Protein AF-A0A7R9ITG1-F1 (afdb_monomer_lite)

Sequence (99 aa):
NIPGNDVGKGEVICDYLQPFPPKGTGFHRLVFVLYKQEKHMDYGSFKRQQPCLCLEERTFRTQDFYRERQDDLTPAGLAFFQSDWDPSLTDFFHNTLGQ

Organism: NCBI:txid61484

Radius of gyration: 15.58 Å; chains: 1; bounding box: 34×26×41 Å

Foldseek 3Di:
DADDPRPVPDDPQADDDDDQADAPPPKDKDKDWDKDFQDDDDPPVLRDDPPDLDVVSVDDDPVVVCVVCVVGIDTDDMDMDIDHDDPVSVCCCCPPNVD

pLDDT: mean 95.08, std 3.69, range [66.31, 98.25]

Secondary structure (DSSP, 8-state):
---TT-GGGS--SS------PPTTS-PEEEEEEEEEESS----GGG---SS---HHHH---HHHHHHTTTTTEEEEEEEEEEE---THHHHHIIIII--

InterPro domains:
  IPR035810 Phosphatidylethanolamine-binding protein, eukaryotic [PTHR11362] (1-84)
  IPR035810 Phosphatidylethanolamine-binding protein, eukaryotic [cd00866] (1-83)
  IPR036610 PEBP-like superfamily [G3DSA:3.90.280.10] (1-99)
  IPR036610 PEBP-like superfamily [SSF49777] (1-93)

Structure (mmCIF, N/CA/C/O backbone):
data_AF-A0A7R9ITG1-F1
#
_entry.id   AF-A0A7R9ITG1-F1
#
loop_
_atom_site.group_PDB
_atom_site.id
_atom_site.type_symbol
_atom_site.label_atom_id
_atom_site.label_alt_id
_atom_site.label_comp_id
_atom_site.label_asym_id
_atom_site.label_entity_id
_atom_site.label_seq_id
_atom_site.pdbx_PDB_ins_code
_atom_site.Cartn_x
_atom_site.Cartn_y
_atom_site.Cartn_z
_atom_site.occupancy
_atom_site.B_iso_or_equiv
_atom_site.auth_seq_id
_atom_site.auth_comp_id
_atom_site.auth_asym_id
_atom_site.auth_atom_id
_atom_site.pdbx_PDB_model_num
ATOM 1 N N . ASN A 1 1 ? -8.791 5.078 8.944 1.00 95.75 1 ASN A N 1
ATOM 2 C CA . ASN A 1 1 ? -9.964 5.830 9.449 1.00 95.75 1 ASN A CA 1
ATOM 3 C C . ASN A 1 1 ? -10.951 6.144 8.323 1.00 95.75 1 ASN A C 1
ATOM 5 O O . ASN A 1 1 ? -11.234 7.308 8.079 1.00 95.75 1 ASN A O 1
ATOM 9 N N . ILE A 1 2 ? -11.454 5.129 7.610 1.00 97.62 2 ILE A N 1
ATOM 10 C CA . ILE A 1 2 ? -12.419 5.317 6.509 1.00 97.62 2 ILE A CA 1
ATOM 11 C C . ILE A 1 2 ? -13.841 5.232 7.089 1.00 97.62 2 ILE A C 1
ATOM 13 O O . ILE A 1 2 ? -14.165 4.209 7.697 1.00 97.62 2 ILE A O 1
ATOM 17 N N . PRO A 1 3 ? -14.693 6.264 6.951 1.00 96.62 3 PRO A N 1
ATOM 18 C CA . PRO A 1 3 ? -16.063 6.207 7.447 1.00 96.62 3 PRO A CA 1
ATOM 19 C C . PRO A 1 3 ? -16.952 5.394 6.494 1.00 96.62 3 PRO A C 1
ATOM 21 O O . PRO A 1 3 ? -17.288 5.836 5.395 1.00 96.62 3 PRO A O 1
ATOM 24 N N . GLY A 1 4 ? -17.354 4.196 6.923 1.00 94.44 4 GLY A N 1
ATOM 25 C CA . GLY A 1 4 ? -18.196 3.307 6.122 1.00 94.44 4 GLY A CA 1
ATOM 26 C C . GLY A 1 4 ? -17.484 2.858 4.844 1.00 94.44 4 GLY A C 1
ATOM 27 O O . GLY A 1 4 ? -16.472 2.167 4.909 1.00 94.44 4 GLY A O 1
ATOM 28 N N . ASN A 1 5 ? -18.018 3.248 3.688 1.00 94.19 5 ASN A N 1
ATOM 29 C CA . ASN A 1 5 ? -17.474 2.934 2.362 1.00 94.19 5 ASN A CA 1
ATOM 30 C C . ASN A 1 5 ? -16.866 4.153 1.642 1.00 94.19 5 ASN A C 1
ATOM 32 O O . ASN A 1 5 ? -16.459 4.039 0.487 1.00 94.19 5 ASN A O 1
ATOM 36 N N . ASP A 1 6 ? -16.807 5.315 2.297 1.00 96.81 6 ASP A N 1
ATOM 37 C CA . ASP A 1 6 ? -16.347 6.560 1.684 1.00 96.81 6 ASP A CA 1
ATOM 38 C C . ASP A 1 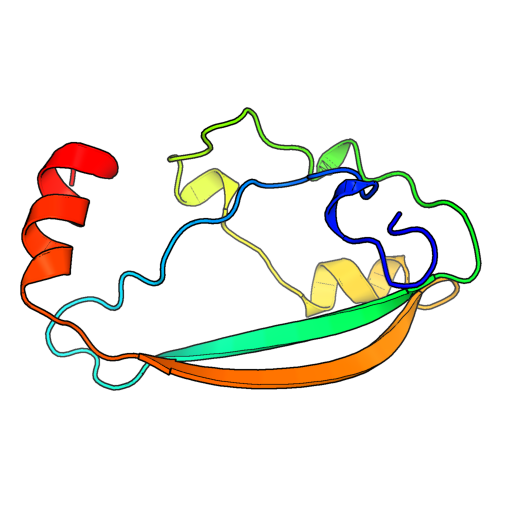6 ? -14.827 6.713 1.827 1.00 96.81 6 ASP A C 1
ATOM 40 O O . ASP A 1 6 ? -14.317 7.370 2.738 1.00 96.81 6 ASP A O 1
ATOM 44 N N . VAL A 1 7 ? -14.094 6.074 0.912 1.00 96.31 7 VAL A N 1
ATOM 45 C CA . VAL A 1 7 ? -12.621 6.092 0.871 1.00 96.31 7 VAL A CA 1
ATOM 46 C C . VAL A 1 7 ? -12.071 7.522 0.789 1.00 96.31 7 VAL A C 1
ATOM 48 O O . VAL A 1 7 ? -11.034 7.803 1.384 1.00 96.31 7 VAL A O 1
ATOM 51 N N . GLY A 1 8 ? -12.781 8.439 0.120 1.00 96.56 8 GLY A N 1
ATOM 52 C CA . GLY A 1 8 ? -12.352 9.829 -0.058 1.00 96.56 8 GLY A CA 1
ATOM 53 C C . GLY A 1 8 ? -12.348 10.650 1.233 1.00 96.56 8 GLY A C 1
ATOM 54 O O . GLY A 1 8 ? -11.617 11.631 1.331 1.00 96.56 8 GLY A O 1
ATOM 55 N N . LYS A 1 9 ? -13.123 10.237 2.243 1.00 97.06 9 LYS A N 1
ATOM 56 C CA . LYS A 1 9 ? -13.107 10.838 3.588 1.00 97.06 9 LYS A CA 1
ATOM 57 C C . LYS A 1 9 ? -12.102 10.188 4.538 1.00 97.06 9 LYS A C 1
ATOM 59 O O . LYS A 1 9 ? -11.983 10.618 5.684 1.00 97.06 9 LYS A O 1
ATOM 64 N N . GLY A 1 10 ? -11.415 9.136 4.098 1.00 96.44 10 GLY A N 1
ATOM 65 C CA . GLY A 1 10 ? -10.353 8.512 4.871 1.00 96.44 10 GLY A CA 1
ATOM 66 C C . GLY A 1 10 ? -9.109 9.393 4.958 1.00 96.44 10 GLY A C 1
ATOM 67 O O . GLY A 1 10 ? -8.817 10.188 4.068 1.00 96.44 10 GLY A O 1
ATOM 68 N N . GLU A 1 11 ? -8.331 9.221 6.024 1.00 95.88 11 GLU A N 1
ATOM 69 C CA . GLU A 1 11 ? -6.989 9.798 6.090 1.00 95.88 11 GLU A CA 1
ATOM 70 C C . GLU A 1 11 ? -6.024 9.010 5.190 1.00 95.88 11 GLU A C 1
ATOM 72 O O . GLU A 1 11 ? -5.855 7.798 5.358 1.00 95.88 11 GLU A O 1
ATOM 77 N N . VAL A 1 12 ? -5.360 9.704 4.263 1.00 96.69 12 VAL A N 1
ATOM 78 C CA . VAL A 1 12 ? -4.306 9.128 3.419 1.00 96.69 12 VAL A CA 1
ATOM 79 C C . VAL A 1 12 ? -2.978 9.159 4.176 1.00 96.69 12 VAL A C 1
ATOM 81 O O . VAL A 1 12 ? -2.390 10.219 4.384 1.00 96.69 12 VAL A O 1
ATOM 84 N N . ILE A 1 13 ? -2.506 7.981 4.584 1.00 96.75 13 ILE A N 1
ATOM 85 C CA . ILE A 1 13 ? -1.241 7.807 5.317 1.00 96.75 13 ILE A CA 1
ATOM 86 C C . ILE A 1 13 ? -0.044 7.759 4.364 1.00 96.75 13 ILE A C 1
ATOM 88 O O . ILE A 1 13 ? 0.994 8.354 4.635 1.00 96.75 13 ILE A O 1
ATOM 92 N N . CYS A 1 14 ? -0.209 7.091 3.227 1.00 97.12 14 CYS A N 1
ATOM 93 C CA . CYS A 1 14 ? 0.751 7.034 2.134 1.00 97.12 14 CYS A CA 1
ATOM 94 C C . CYS A 1 14 ? -0.048 7.114 0.831 1.00 97.12 14 CYS A C 1
ATOM 96 O O . CYS A 1 14 ? -1.064 6.428 0.693 1.00 97.12 14 CYS A O 1
ATOM 98 N N . ASP A 1 15 ? 0.357 7.995 -0.079 1.00 96.50 15 ASP A N 1
ATOM 99 C CA . ASP A 1 15 ? -0.315 8.186 -1.358 1.00 96.50 15 ASP A CA 1
ATOM 100 C C . ASP A 1 15 ? -0.147 6.957 -2.256 1.00 96.50 15 ASP A C 1
ATOM 102 O O . ASP A 1 15 ? 0.849 6.225 -2.185 1.00 96.50 15 ASP A O 1
ATOM 106 N N . TYR A 1 16 ? -1.154 6.718 -3.095 1.00 96.31 16 TYR A N 1
ATOM 107 C CA . TYR A 1 16 ? -1.126 5.622 -4.052 1.00 96.31 16 TYR A CA 1
ATOM 108 C C . TYR A 1 16 ? 0.054 5.785 -5.014 1.00 96.31 16 TYR A C 1
ATOM 110 O O . TYR A 1 16 ? 0.239 6.844 -5.607 1.00 96.31 16 TYR A O 1
ATOM 118 N N . LEU A 1 17 ? 0.804 4.702 -5.201 1.00 95.12 17 LEU A N 1
ATOM 119 C CA . LEU A 1 17 ? 1.834 4.584 -6.222 1.00 95.12 17 LEU A CA 1
ATOM 120 C C . LEU A 1 17 ? 1.515 3.358 -7.066 1.00 95.12 17 LEU A C 1
ATOM 122 O O . LEU A 1 17 ? 1.210 2.293 -6.522 1.00 95.12 17 LEU A O 1
ATOM 126 N N . GLN A 1 18 ? 1.561 3.517 -8.387 1.00 93.88 18 GLN A N 1
ATOM 127 C CA . GLN A 1 18 ? 1.298 2.412 -9.302 1.00 93.88 18 GLN A CA 1
ATOM 128 C C . GLN A 1 18 ? 2.298 1.262 -9.090 1.00 93.88 18 GLN A C 1
ATOM 130 O O . GLN A 1 18 ? 3.416 1.509 -8.644 1.00 93.88 18 GLN A O 1
ATOM 135 N N . PRO A 1 19 ? 1.941 0.011 -9.421 1.00 95.38 19 PRO A N 1
ATOM 136 C CA . PRO A 1 19 ? 2.905 -1.083 -9.475 1.00 95.38 19 PRO A CA 1
ATOM 137 C C . PRO A 1 19 ? 4.029 -0.774 -10.471 1.00 95.38 19 PRO A C 1
ATOM 139 O O . PRO A 1 19 ? 3.759 -0.292 -11.568 1.00 95.38 19 PRO A O 1
ATOM 142 N N . PHE A 1 20 ? 5.268 -1.112 -10.121 1.00 96.06 20 PHE A N 1
ATOM 143 C CA . PHE A 1 20 ? 6.434 -1.000 -11.008 1.00 96.06 20 PHE A CA 1
ATOM 144 C C . PHE A 1 20 ? 7.281 -2.288 -10.983 1.00 96.06 20 PHE A C 1
ATOM 146 O O . PHE A 1 20 ? 8.444 -2.261 -10.584 1.00 96.06 20 PHE A O 1
ATOM 153 N N . PRO A 1 21 ? 6.715 -3.455 -11.357 1.00 96.00 21 PRO A N 1
ATOM 154 C CA . PRO A 1 21 ? 7.477 -4.701 -11.429 1.00 96.00 21 PRO A CA 1
ATOM 155 C C . PRO A 1 21 ? 8.693 -4.551 -12.368 1.00 96.00 21 PRO A C 1
ATOM 157 O O . PRO A 1 21 ? 8.532 -4.158 -13.528 1.00 96.00 21 PRO A O 1
ATOM 160 N N . PRO A 1 22 ? 9.920 -4.862 -11.907 1.00 93.50 22 PRO A N 1
ATOM 161 C CA . PRO A 1 22 ? 11.101 -4.794 -12.758 1.00 93.50 22 PRO A CA 1
ATOM 162 C C . PRO A 1 22 ? 11.046 -5.814 -13.899 1.00 93.50 22 PRO A C 1
ATOM 164 O O . PRO A 1 22 ? 10.600 -6.954 -13.725 1.00 93.50 22 PRO A O 1
ATOM 167 N N . LYS A 1 23 ? 11.564 -5.425 -15.066 1.00 94.50 23 LYS A N 1
ATOM 168 C CA . LYS A 1 23 ? 11.583 -6.276 -16.259 1.00 94.50 23 LYS A CA 1
ATOM 169 C C . LYS A 1 23 ? 12.287 -7.608 -15.990 1.00 94.50 23 LYS A C 1
ATOM 171 O O . LYS A 1 23 ? 13.401 -7.636 -15.475 1.00 94.50 23 LYS A O 1
ATOM 176 N N . GLY A 1 24 ? 11.650 -8.711 -16.383 1.00 94.75 24 GLY A N 1
ATOM 177 C CA . GLY A 1 24 ? 12.216 -10.061 -16.265 1.00 94.75 24 GLY A CA 1
ATOM 178 C C . GLY A 1 24 ? 12.030 -10.727 -14.898 1.00 94.75 24 GLY A C 1
ATOM 179 O O . GLY A 1 24 ? 12.501 -11.845 -14.713 1.00 94.75 24 GLY A O 1
ATOM 180 N N . THR A 1 25 ? 11.328 -10.088 -13.956 1.00 96.00 25 THR A N 1
ATOM 181 C CA . THR A 1 25 ? 10.989 -10.694 -12.653 1.00 96.00 25 THR A CA 1
ATOM 182 C C . THR A 1 25 ? 9.669 -11.480 -12.670 1.00 96.00 25 THR A C 1
ATOM 184 O O . THR A 1 25 ? 9.378 -12.207 -11.719 1.00 96.00 25 THR A O 1
ATOM 187 N N . GLY A 1 26 ? 8.908 -11.391 -13.768 1.00 95.06 26 GLY A N 1
ATOM 188 C CA . GLY A 1 26 ? 7.627 -12.067 -13.961 1.00 95.06 26 GLY A CA 1
ATOM 189 C C . GLY A 1 26 ? 6.484 -11.392 -13.202 1.00 95.06 26 GLY A C 1
ATOM 190 O O . GLY A 1 26 ? 6.558 -10.226 -12.829 1.00 95.06 26 GLY A O 1
ATOM 191 N N . PHE A 1 27 ? 5.407 -12.136 -12.948 1.00 96.88 27 PHE A N 1
ATOM 192 C CA . PHE A 1 27 ? 4.213 -11.592 -12.303 1.00 96.88 27 PHE A CA 1
ATOM 193 C C . PHE A 1 27 ? 4.399 -11.341 -10.802 1.00 96.88 27 PHE A C 1
ATOM 195 O O . PHE A 1 27 ? 4.505 -12.275 -10.001 1.00 96.88 27 PHE A O 1
ATOM 202 N N . HIS A 1 28 ? 4.310 -10.075 -10.399 1.00 97.50 28 HIS A N 1
ATOM 203 C CA . HIS A 1 28 ? 4.221 -9.659 -9.000 1.00 97.50 28 HIS A CA 1
ATOM 204 C C . HIS A 1 28 ? 2.768 -9.687 -8.541 1.00 97.50 28 HIS A C 1
ATOM 206 O O . HIS A 1 28 ? 1.872 -9.261 -9.265 1.00 97.50 28 HIS A O 1
ATOM 212 N N . ARG A 1 29 ? 2.522 -10.173 -7.321 1.00 97.62 29 ARG A N 1
ATOM 213 C CA . ARG A 1 29 ? 1.193 -10.145 -6.694 1.00 97.62 29 ARG A CA 1
ATOM 214 C C . ARG A 1 29 ? 1.048 -8.878 -5.866 1.00 97.62 29 ARG A C 1
ATOM 216 O O . ARG A 1 29 ? 1.818 -8.677 -4.931 1.00 97.62 29 ARG A O 1
ATOM 223 N N . LEU A 1 30 ? 0.027 -8.087 -6.162 1.00 97.69 30 LEU A N 1
ATOM 224 C CA . LEU A 1 30 ? -0.349 -6.921 -5.375 1.00 97.69 30 LEU A CA 1
ATOM 225 C C . LEU A 1 30 ? -1.644 -7.204 -4.637 1.00 97.69 30 LEU A C 1
ATOM 227 O O . LEU A 1 30 ? -2.635 -7.613 -5.239 1.00 97.69 30 LEU A O 1
ATOM 231 N N . VAL A 1 31 ? -1.609 -7.012 -3.324 1.00 97.88 31 VAL A N 1
ATOM 232 C CA . VAL A 1 31 ? -2.659 -7.456 -2.413 1.00 97.88 31 VAL A CA 1
ATOM 233 C C . VAL A 1 31 ? -3.268 -6.248 -1.718 1.00 97.88 31 VAL A C 1
ATOM 235 O O . VAL A 1 31 ? -2.577 -5.498 -1.034 1.00 97.88 31 VAL A O 1
ATOM 238 N N . PHE A 1 32 ? -4.578 -6.098 -1.858 1.00 97.81 32 PHE A N 1
ATOM 239 C CA . PHE A 1 32 ? -5.396 -5.190 -1.073 1.00 97.81 32 PHE A CA 1
ATOM 240 C C . PHE A 1 3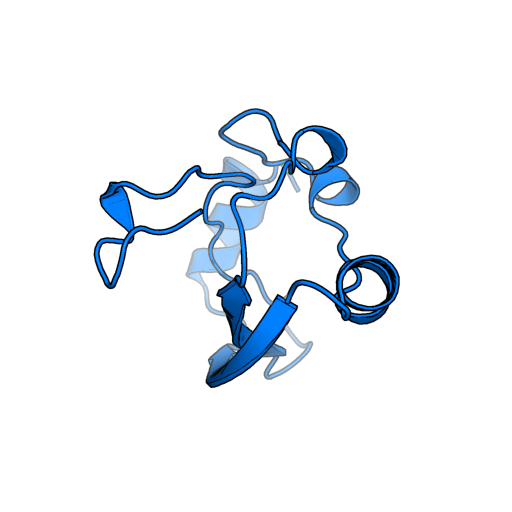2 ? -5.944 -5.941 0.136 1.00 97.81 32 PHE A C 1
ATOM 242 O O . PHE A 1 32 ? -6.663 -6.932 -0.007 1.00 97.81 32 PHE A O 1
ATOM 249 N N . VAL A 1 33 ? -5.620 -5.452 1.330 1.00 97.75 33 VAL A N 1
ATOM 250 C CA . VAL A 1 33 ? -6.168 -5.964 2.588 1.00 97.75 33 VAL A CA 1
ATOM 251 C C . VAL A 1 33 ? -7.040 -4.880 3.200 1.00 97.75 33 VAL A C 1
ATOM 253 O O . VAL A 1 33 ? -6.580 -3.760 3.419 1.00 97.75 33 VAL A O 1
ATOM 256 N N . LEU A 1 34 ? -8.296 -5.214 3.479 1.00 97.81 34 LEU A N 1
ATOM 257 C CA . LEU A 1 34 ? -9.222 -4.330 4.173 1.00 97.81 34 LEU A CA 1
ATOM 258 C C . LEU A 1 34 ? -9.303 -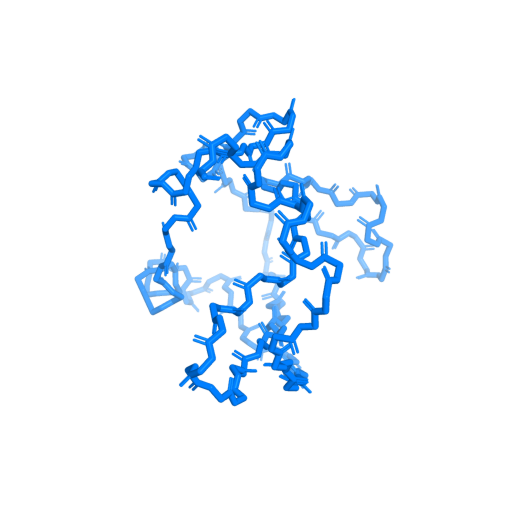4.748 5.638 1.00 97.81 34 LEU A C 1
ATOM 260 O O . LEU A 1 34 ? -9.709 -5.869 5.942 1.00 97.81 34 LEU A O 1
ATOM 264 N N . TYR A 1 35 ? -8.953 -3.835 6.539 1.00 97.38 35 TYR A N 1
ATOM 265 C CA . TYR A 1 35 ? -9.107 -4.023 7.978 1.00 97.38 35 TYR A CA 1
ATOM 266 C C . TYR A 1 35 ? -10.331 -3.259 8.476 1.00 97.38 35 TYR A C 1
ATOM 268 O O . TYR A 1 35 ? -10.478 -2.065 8.209 1.00 97.38 35 TYR A O 1
ATOM 276 N N . LYS A 1 36 ? -11.194 -3.940 9.230 1.00 97.31 36 LYS A N 1
ATOM 277 C CA . LYS A 1 36 ? -12.226 -3.299 10.041 1.00 97.31 36 LYS A CA 1
ATOM 278 C C . LYS A 1 36 ? -11.578 -2.785 11.325 1.00 97.31 36 LYS A C 1
ATOM 280 O O . LYS A 1 36 ? -10.840 -3.518 11.980 1.00 97.31 36 LYS A O 1
ATOM 285 N N . GLN A 1 37 ? -11.859 -1.531 11.655 1.00 97.38 37 GLN A N 1
ATOM 286 C CA . GLN A 1 37 ? -11.388 -0.878 12.871 1.00 97.38 37 GLN A CA 1
ATOM 287 C C . GLN A 1 37 ? -12.490 -0.895 13.934 1.00 97.38 37 GLN A C 1
ATOM 289 O O . GLN A 1 37 ? -13.630 -0.549 13.622 1.00 97.38 37 GLN A O 1
ATOM 294 N N . GLU A 1 38 ? -12.152 -1.227 15.178 1.00 97.12 38 GLU A N 1
ATOM 295 C CA . GLU A 1 38 ? -13.088 -1.139 16.313 1.00 97.12 38 GLU A CA 1
ATOM 296 C C . GLU A 1 38 ? -13.125 0.272 16.932 1.00 97.12 38 GLU A C 1
ATOM 298 O O . GLU A 1 38 ? -14.090 0.652 17.594 1.00 97.12 38 GLU A O 1
ATOM 303 N N . LYS A 1 39 ? -12.100 1.094 16.663 1.00 95.94 39 LYS A N 1
ATOM 304 C CA . LYS A 1 39 ? -12.025 2.501 17.083 1.00 95.94 39 LYS A CA 1
ATOM 305 C C . LYS A 1 39 ? -11.241 3.369 16.096 1.00 95.94 39 LYS A C 1
ATOM 307 O O . LYS A 1 39 ? -10.673 2.887 15.112 1.00 95.94 39 LYS A O 1
ATOM 312 N N . HIS A 1 40 ? -11.210 4.674 16.360 1.00 95.75 40 HIS A N 1
ATOM 313 C CA . HIS A 1 40 ? -10.335 5.591 15.635 1.00 95.75 40 HIS A CA 1
ATOM 314 C C . HIS A 1 40 ? -8.867 5.281 15.958 1.00 95.75 40 HIS A C 1
ATOM 316 O O . HIS A 1 40 ? -8.509 5.149 17.127 1.00 95.75 40 HIS A O 1
ATOM 322 N N . MET A 1 41 ? -8.033 5.163 14.927 1.00 95.19 41 MET A N 1
ATOM 323 C CA . MET A 1 41 ? -6.635 4.744 15.054 1.00 95.19 41 MET A CA 1
ATOM 324 C C . MET A 1 41 ? -5.700 5.909 14.740 1.00 95.19 41 MET A C 1
ATOM 326 O O . MET A 1 41 ? -5.957 6.661 13.802 1.00 95.19 41 MET A O 1
ATOM 330 N N . ASP A 1 42 ? -4.602 6.024 15.483 1.00 95.12 42 ASP A N 1
ATOM 331 C CA . ASP A 1 42 ? -3.512 6.945 15.159 1.00 9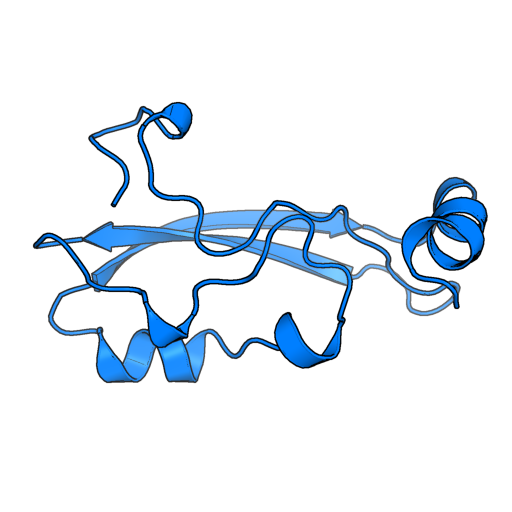5.12 42 ASP A CA 1
ATOM 332 C C . ASP A 1 42 ? -2.473 6.244 14.270 1.00 95.12 42 ASP A C 1
ATOM 334 O O . ASP A 1 42 ? -1.966 5.166 14.596 1.00 95.12 42 ASP A O 1
ATOM 338 N N . TYR A 1 43 ? -2.169 6.862 13.130 1.00 95.19 43 TYR A N 1
ATOM 339 C CA . TYR A 1 43 ? -1.205 6.382 12.142 1.00 95.19 43 TYR A CA 1
ATOM 340 C C . TYR A 1 43 ? -0.055 7.374 11.912 1.00 95.19 43 TYR A C 1
ATOM 342 O O . TYR A 1 43 ? 0.657 7.255 10.913 1.00 95.19 43 TYR A O 1
ATOM 350 N N . GLY A 1 44 ? 0.160 8.336 12.816 1.00 94.38 44 GLY A N 1
ATOM 351 C CA . GLY A 1 44 ? 1.161 9.395 12.659 1.00 94.38 44 GLY A CA 1
ATOM 352 C C . GLY A 1 44 ? 2.568 8.896 12.304 1.00 94.38 44 GLY A C 1
ATOM 353 O O . GLY A 1 44 ? 3.220 9.484 11.446 1.00 94.38 44 GLY A O 1
ATOM 354 N N . SER A 1 45 ? 3.012 7.765 12.866 1.00 92.38 45 SER A N 1
ATOM 355 C CA . SER A 1 45 ? 4.328 7.162 12.573 1.00 92.38 45 SER A CA 1
ATOM 356 C C . SER A 1 45 ? 4.467 6.591 11.152 1.00 92.38 45 SER A C 1
ATOM 358 O O . SER A 1 45 ? 5.575 6.478 10.620 1.00 92.38 45 SER A O 1
ATOM 360 N N . PHE A 1 46 ? 3.351 6.236 10.517 1.00 93.62 46 PHE A N 1
ATOM 361 C CA . PHE A 1 46 ? 3.318 5.715 9.150 1.00 93.62 46 PHE A CA 1
ATOM 362 C C . PHE A 1 46 ? 3.081 6.809 8.115 1.00 93.62 46 PHE A C 1
ATOM 364 O O . PHE A 1 46 ? 3.263 6.554 6.926 1.00 93.62 46 PHE A O 1
ATOM 371 N N . LYS A 1 47 ? 2.678 8.010 8.547 1.00 95.44 47 LYS A N 1
ATOM 372 C CA . LYS A 1 47 ? 2.357 9.112 7.647 1.00 95.44 47 LYS A CA 1
ATOM 373 C C . LYS A 1 47 ? 3.587 9.492 6.827 1.00 95.44 47 LYS A C 1
ATOM 375 O O . LYS A 1 47 ? 4.679 9.664 7.370 1.00 95.44 47 LYS A O 1
ATOM 380 N N . ARG A 1 48 ? 3.410 9.587 5.513 1.00 95.94 48 ARG A N 1
ATOM 381 C CA . ARG A 1 48 ? 4.440 9.989 4.552 1.00 95.94 48 ARG A CA 1
ATOM 382 C C . ARG A 1 48 ? 4.108 11.347 3.961 1.00 95.94 48 ARG A C 1
ATOM 384 O O . ARG A 1 48 ? 2.936 11.712 3.848 1.00 95.94 48 ARG A O 1
ATOM 391 N N . GLN A 1 49 ? 5.147 12.100 3.607 1.00 94.12 49 GLN A N 1
ATOM 392 C CA . GLN A 1 49 ? 4.959 13.320 2.830 1.00 94.12 49 GLN A CA 1
ATOM 393 C C . GLN A 1 49 ? 4.510 12.952 1.420 1.00 94.12 49 GLN A C 1
ATOM 395 O O . GLN A 1 49 ? 5.011 11.994 0.843 1.00 94.12 49 GLN A O 1
ATOM 400 N N . GLN A 1 50 ? 3.541 13.695 0.892 1.00 92.88 50 GLN A N 1
ATOM 401 C CA . GLN A 1 50 ? 2.931 13.411 -0.403 1.00 92.88 50 GLN A CA 1
ATOM 402 C C . GLN A 1 50 ? 3.411 14.441 -1.440 1.00 92.88 50 GLN A C 1
ATOM 404 O O . GLN A 1 50 ? 3.376 15.637 -1.133 1.00 92.88 50 GLN A O 1
ATOM 409 N N . PRO A 1 51 ? 3.818 14.019 -2.654 1.00 93.88 51 PRO A N 1
ATOM 410 C CA . PRO A 1 51 ? 3.932 12.626 -3.099 1.00 93.88 51 PRO A CA 1
ATOM 411 C C . PRO A 1 51 ? 5.151 11.917 -2.482 1.00 93.88 51 PRO A C 1
ATOM 413 O O . PRO A 1 51 ? 6.255 12.462 -2.482 1.00 93.88 51 PRO A O 1
ATOM 416 N N . CYS A 1 52 ? 4.979 10.692 -1.975 1.00 94.88 52 CYS A N 1
ATOM 417 C CA . CYS A 1 52 ? 6.096 9.920 -1.424 1.00 94.88 52 CYS A CA 1
ATOM 418 C C . CYS A 1 52 ? 6.760 9.135 -2.559 1.00 94.88 52 CYS A C 1
ATOM 420 O O . CYS A 1 52 ? 6.212 8.142 -3.020 1.00 94.88 52 CYS A O 1
ATOM 422 N N . LEU A 1 53 ? 7.929 9.543 -3.046 1.00 94.75 53 LEU A N 1
ATOM 423 C CA . LEU A 1 53 ? 8.641 8.801 -4.106 1.00 94.75 53 LEU A CA 1
ATOM 424 C C . LEU A 1 53 ? 9.866 8.033 -3.583 1.00 94.75 53 LEU A C 1
ATOM 426 O O . LEU A 1 53 ? 10.458 7.243 -4.311 1.00 94.75 53 LEU A O 1
ATOM 430 N N . CYS A 1 54 ? 10.205 8.200 -2.301 1.00 93.44 54 CYS A N 1
ATOM 431 C CA . CYS A 1 54 ? 11.276 7.460 -1.639 1.00 93.44 54 CYS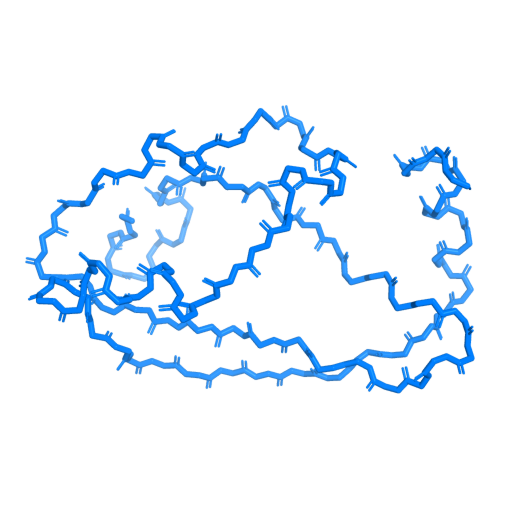 A CA 1
ATOM 432 C C . CYS A 1 54 ? 10.847 6.008 -1.361 1.00 93.44 54 CYS A C 1
ATOM 434 O O . CYS A 1 54 ? 9.888 5.749 -0.628 1.00 93.44 54 CYS A O 1
ATOM 436 N N . LEU A 1 55 ? 11.562 5.045 -1.950 1.00 93.31 55 LEU A N 1
ATOM 437 C CA . LEU A 1 55 ? 11.236 3.619 -1.843 1.00 93.31 55 LEU A CA 1
ATOM 438 C C . LEU A 1 55 ? 11.541 3.060 -0.446 1.00 93.31 55 LEU A C 1
ATOM 440 O O . LEU A 1 55 ? 10.825 2.185 0.048 1.00 93.31 55 LEU A O 1
ATOM 444 N N . GLU A 1 56 ? 12.560 3.595 0.222 1.00 94.31 56 GLU A N 1
ATOM 445 C CA . GLU A 1 56 ? 12.915 3.245 1.595 1.00 94.31 56 GLU A CA 1
ATOM 446 C C . GLU A 1 56 ? 11.766 3.590 2.550 1.00 94.31 56 GLU A C 1
ATOM 448 O O . GLU A 1 56 ? 11.355 2.755 3.355 1.00 94.31 56 GLU A O 1
ATOM 453 N N . GLU A 1 57 ? 11.166 4.775 2.402 1.00 94.69 57 GLU A N 1
ATOM 454 C CA . GLU A 1 57 ? 10.016 5.206 3.206 1.00 94.69 57 GLU A CA 1
ATOM 455 C C . GLU A 1 57 ? 8.745 4.383 2.947 1.00 94.69 57 GLU A C 1
ATOM 457 O O . GLU A 1 57 ? 7.900 4.250 3.845 1.00 94.69 57 GLU A O 1
ATOM 462 N N . ARG A 1 58 ? 8.610 3.817 1.739 1.00 95.25 58 ARG A N 1
ATOM 463 C CA . ARG A 1 58 ? 7.504 2.930 1.339 1.00 95.25 58 ARG A CA 1
ATOM 464 C C . ARG A 1 58 ? 7.704 1.472 1.748 1.00 95.25 58 ARG A C 1
ATOM 466 O O . ARG A 1 58 ? 6.759 0.688 1.646 1.00 95.25 58 ARG A O 1
ATOM 473 N N . THR A 1 59 ? 8.891 1.092 2.223 1.00 96.25 59 THR A N 1
ATOM 474 C CA . THR A 1 59 ? 9.147 -0.275 2.688 1.00 96.25 59 THR A CA 1
ATOM 475 C C . THR A 1 59 ? 8.232 -0.601 3.868 1.00 96.25 59 THR A C 1
ATOM 477 O O . THR A 1 59 ? 8.241 0.076 4.895 1.00 96.25 59 THR A O 1
ATOM 480 N N . PHE A 1 60 ? 7.426 -1.653 3.724 1.00 96.25 60 PHE A N 1
ATOM 481 C CA . PHE A 1 60 ? 6.360 -1.977 4.666 1.00 96.25 60 PHE A CA 1
ATOM 482 C C . PHE A 1 60 ? 6.258 -3.482 4.918 1.00 96.25 60 PHE A C 1
ATOM 484 O O . PHE A 1 60 ? 6.412 -4.298 4.009 1.00 96.25 60 PHE A O 1
ATOM 491 N N . ARG A 1 61 ? 5.963 -3.854 6.169 1.00 96.56 61 ARG A N 1
ATOM 492 C CA . ARG A 1 61 ? 5.736 -5.239 6.596 1.00 96.56 61 ARG A CA 1
ATOM 493 C C . ARG A 1 61 ? 4.366 -5.363 7.251 1.00 96.56 61 ARG A C 1
ATOM 495 O O . ARG A 1 61 ? 4.193 -5.017 8.418 1.00 96.56 61 ARG A O 1
ATOM 502 N N . THR A 1 62 ? 3.403 -5.920 6.518 1.00 96.12 62 THR A N 1
ATOM 503 C CA . THR A 1 62 ? 2.015 -6.100 6.984 1.00 96.12 62 THR A CA 1
ATOM 504 C C . THR A 1 62 ? 1.922 -6.875 8.297 1.00 96.12 62 THR A C 1
ATOM 506 O O . THR A 1 62 ? 1.093 -6.555 9.144 1.00 96.12 62 THR A O 1
ATOM 509 N N . GLN A 1 63 ? 2.785 -7.878 8.489 1.00 95.94 63 GLN A N 1
ATOM 510 C CA . GLN A 1 63 ? 2.797 -8.678 9.712 1.00 95.94 63 GLN A CA 1
ATOM 511 C C . GLN A 1 63 ? 3.139 -7.835 10.947 1.00 95.94 63 GLN A C 1
ATOM 513 O O . GLN A 1 63 ? 2.461 -7.956 11.965 1.00 95.94 63 GLN A O 1
ATOM 518 N N . ASP A 1 64 ? 4.160 -6.981 10.854 1.00 95.94 64 ASP A N 1
ATOM 519 C CA . ASP A 1 64 ? 4.584 -6.125 11.965 1.00 95.94 64 ASP A CA 1
ATOM 520 C C . ASP A 1 64 ? 3.532 -5.041 12.238 1.00 95.94 64 ASP A C 1
ATOM 522 O O . ASP A 1 64 ? 3.154 -4.824 13.387 1.00 95.94 64 ASP A O 1
ATOM 526 N N . PHE A 1 65 ? 2.958 -4.457 11.178 1.00 95.50 65 PHE A N 1
ATOM 527 C CA . PHE A 1 65 ? 1.847 -3.508 11.290 1.00 95.50 65 PHE A CA 1
ATOM 528 C C . PHE A 1 65 ? 0.647 -4.085 12.052 1.00 95.50 65 PHE A C 1
ATOM 530 O O . PHE A 1 65 ? 0.094 -3.417 12.930 1.00 95.50 65 PHE A O 1
ATOM 537 N N . TYR A 1 66 ? 0.250 -5.316 11.719 1.00 96.12 66 TYR A N 1
ATOM 538 C CA . TYR A 1 66 ? -0.917 -5.966 12.308 1.00 96.12 66 TYR A CA 1
ATOM 539 C C . TYR A 1 66 ? -0.665 -6.461 13.736 1.00 96.12 66 TYR A C 1
ATOM 541 O O . TYR A 1 66 ? -1.542 -6.324 14.584 1.00 96.12 66 TYR A O 1
ATOM 549 N N . ARG A 1 67 ? 0.530 -6.996 14.030 1.00 95.62 67 ARG A N 1
ATOM 550 C CA . ARG A 1 67 ? 0.866 -7.586 15.340 1.00 95.62 67 ARG A CA 1
ATOM 551 C C . ARG A 1 67 ? 0.582 -6.637 16.508 1.00 95.62 67 ARG A C 1
ATOM 553 O O . ARG A 1 67 ? 0.065 -7.071 17.531 1.00 95.62 67 ARG A O 1
ATOM 560 N N . GLU A 1 68 ? 0.896 -5.358 16.344 1.00 92.88 68 GLU A N 1
ATOM 561 C CA . GLU A 1 68 ? 0.707 -4.325 17.374 1.00 92.88 68 GLU A CA 1
ATOM 562 C C . GLU A 1 68 ? -0.737 -3.807 17.480 1.00 92.88 68 GLU A C 1
ATOM 564 O O . GLU A 1 68 ? -1.045 -3.039 18.385 1.00 92.88 68 GLU A O 1
ATOM 569 N N . ARG A 1 69 ? -1.610 -4.154 16.527 1.00 94.75 69 ARG A N 1
ATOM 570 C CA . ARG A 1 69 ? -2.944 -3.548 16.358 1.00 94.75 69 ARG A CA 1
ATOM 571 C C . ARG A 1 69 ? -4.070 -4.578 16.305 1.00 94.75 69 ARG A C 1
ATOM 573 O O . ARG A 1 69 ? -5.214 -4.198 16.091 1.00 94.75 69 ARG A O 1
ATOM 580 N N . GLN A 1 70 ? -3.759 -5.859 16.485 1.00 95.19 70 GLN A N 1
ATOM 581 C CA . GLN A 1 70 ? -4.701 -6.973 16.336 1.00 95.19 70 GLN A CA 1
ATOM 582 C C . GLN A 1 70 ? -5.894 -6.922 17.304 1.00 95.19 70 GLN A C 1
ATOM 584 O O . GLN A 1 70 ? -6.940 -7.476 16.989 1.00 95.19 70 GLN A O 1
ATOM 589 N N . ASP A 1 71 ? -5.763 -6.231 18.440 1.00 96.56 71 ASP A N 1
ATOM 590 C CA . ASP A 1 71 ? -6.865 -6.054 19.395 1.00 96.56 71 ASP A CA 1
ATOM 591 C C . ASP A 1 71 ? -7.923 -5.053 18.889 1.00 96.56 71 ASP A C 1
ATOM 593 O O . ASP A 1 71 ? -9.082 -5.118 19.288 1.00 96.56 71 ASP A O 1
ATOM 597 N N . ASP A 1 72 ? -7.537 -4.142 17.987 1.00 97.19 72 ASP A N 1
ATOM 598 C CA . ASP A 1 72 ? -8.387 -3.062 17.465 1.00 97.19 72 ASP A CA 1
ATOM 599 C C . ASP A 1 72 ? -8.649 -3.162 15.947 1.00 97.19 72 ASP A C 1
ATOM 601 O O . ASP A 1 72 ? -9.492 -2.437 15.405 1.00 97.19 72 ASP A O 1
ATOM 605 N N . LEU A 1 73 ? -7.910 -4.027 15.243 1.00 97.25 73 LEU A N 1
ATOM 606 C CA . LEU A 1 73 ? -8.017 -4.274 13.808 1.00 97.25 73 LEU A CA 1
ATOM 607 C C . LEU A 1 73 ? -8.366 -5.732 13.547 1.00 97.25 73 LEU A C 1
ATOM 609 O O . LEU A 1 73 ? -7.649 -6.633 13.964 1.00 97.25 73 LEU A O 1
ATOM 613 N N . THR A 1 74 ? -9.398 -5.960 12.740 1.00 97.38 74 THR A N 1
ATOM 614 C CA . THR A 1 74 ? -9.752 -7.294 12.239 1.00 97.38 74 THR A CA 1
ATOM 615 C C . THR A 1 74 ? -9.685 -7.309 10.709 1.00 97.38 74 THR A C 1
ATOM 617 O O . THR A 1 74 ? -10.310 -6.453 10.076 1.00 97.38 74 THR A O 1
ATOM 620 N N . PRO A 1 75 ? -8.962 -8.245 10.066 1.00 96.88 75 PRO A N 1
ATOM 621 C CA . PRO A 1 75 ? -9.013 -8.409 8.614 1.00 96.88 75 PRO A CA 1
ATOM 622 C C . PRO A 1 75 ? -10.442 -8.753 8.173 1.00 96.88 75 PRO A C 1
ATOM 624 O O . PRO A 1 75 ? -11.018 -9.733 8.636 1.00 96.88 75 PRO A O 1
ATOM 627 N N . ALA A 1 76 ? -11.014 -7.945 7.284 1.00 97.06 76 ALA A N 1
ATOM 628 C CA . ALA A 1 76 ? -12.407 -8.055 6.848 1.00 97.06 76 ALA A CA 1
ATOM 629 C C . ALA A 1 76 ? -12.552 -8.342 5.348 1.00 97.06 76 ALA A C 1
ATOM 631 O O . ALA A 1 76 ? -13.588 -8.838 4.914 1.00 97.06 76 ALA A O 1
ATOM 632 N N . GLY A 1 77 ? -11.526 -8.042 4.548 1.00 97.19 77 GLY A N 1
ATOM 633 C CA . GLY A 1 77 ? -11.554 -8.277 3.110 1.00 97.19 77 GLY A CA 1
ATOM 634 C C . GLY A 1 77 ? -10.166 -8.466 2.518 1.00 97.19 77 GLY A C 1
ATOM 635 O O . GLY A 1 77 ? -9.170 -7.963 3.043 1.00 97.19 77 GLY A O 1
ATOM 636 N N . LEU A 1 78 ? -10.124 -9.193 1.405 1.00 97.94 78 LEU A N 1
ATOM 637 C CA . LEU A 1 78 ? -8.919 -9.478 0.642 1.00 97.94 78 LEU A CA 1
ATOM 638 C C . LEU A 1 78 ? -9.256 -9.436 -0.848 1.00 97.94 78 LEU A C 1
ATOM 640 O O . LEU A 1 78 ? -10.192 -10.095 -1.295 1.00 97.94 78 LEU A O 1
ATOM 644 N N . ALA A 1 79 ? -8.465 -8.699 -1.613 1.00 98.25 79 ALA A N 1
ATOM 645 C CA . ALA A 1 79 ? -8.458 -8.757 -3.067 1.00 98.25 79 ALA A CA 1
ATOM 646 C C . ALA A 1 79 ? -7.010 -8.690 -3.543 1.00 98.25 79 ALA A C 1
ATOM 648 O O . ALA A 1 79 ? -6.158 -8.112 -2.874 1.00 98.25 79 ALA A O 1
ATOM 649 N N . PHE A 1 80 ? -6.700 -9.282 -4.687 1.00 98.19 80 PHE A N 1
ATOM 650 C CA . PHE A 1 80 ? -5.365 -9.176 -5.257 1.00 98.19 80 PHE A CA 1
ATOM 651 C C . PHE A 1 80 ? -5.426 -9.244 -6.775 1.00 98.19 80 PHE A C 1
ATOM 653 O O . PHE A 1 80 ? -6.385 -9.756 -7.351 1.00 98.19 80 PHE A O 1
ATOM 660 N N . PHE A 1 81 ? -4.377 -8.739 -7.407 1.00 97.75 81 PHE A N 1
ATOM 661 C CA . PHE A 1 81 ? -4.140 -8.892 -8.833 1.00 97.75 81 PHE A CA 1
ATOM 662 C C . PHE A 1 81 ? -2.658 -9.163 -9.081 1.00 97.75 81 PHE A C 1
ATOM 664 O O . PHE A 1 81 ? -1.827 -9.100 -8.167 1.00 97.75 81 PHE A O 1
ATOM 671 N N . GLN A 1 82 ? -2.336 -9.504 -10.322 1.00 97.81 82 GLN A N 1
ATOM 672 C CA . GLN A 1 82 ? -0.968 -9.706 -10.769 1.00 97.81 82 GLN A CA 1
ATOM 673 C C . GLN A 1 82 ? -0.604 -8.663 -11.817 1.00 97.81 82 GLN A C 1
ATOM 675 O O . GLN A 1 82 ? -1.421 -8.344 -12.676 1.00 97.81 82 GLN A O 1
ATOM 680 N N . SER A 1 83 ? 0.622 -8.154 -11.740 1.00 96.31 83 SER A N 1
ATOM 681 C CA . SER A 1 83 ? 1.196 -7.253 -12.736 1.00 96.31 83 SER A CA 1
ATOM 682 C C . SER A 1 83 ? 2.572 -7.763 -13.125 1.00 96.31 83 SER A C 1
ATOM 684 O O . SER A 1 83 ? 3.343 -8.176 -12.260 1.00 96.31 83 SER A O 1
ATOM 686 N N . ASP A 1 84 ? 2.874 -7.723 -14.414 1.00 96.94 84 ASP A N 1
ATOM 687 C CA . ASP A 1 84 ? 4.234 -7.865 -14.933 1.00 96.94 84 ASP A CA 1
ATOM 688 C C . ASP A 1 84 ? 4.675 -6.509 -15.491 1.00 96.94 84 ASP A C 1
ATOM 690 O O . ASP A 1 84 ? 3.900 -5.545 -15.507 1.00 96.94 84 ASP A O 1
ATOM 694 N N . TRP A 1 85 ? 5.933 -6.429 -15.893 1.00 96.56 85 TRP A N 1
ATOM 695 C CA . TRP A 1 85 ? 6.497 -5.274 -16.550 1.00 96.56 85 TRP A CA 1
ATOM 696 C C . TRP A 1 85 ? 5.762 -4.957 -17.855 1.00 96.56 85 TRP A C 1
ATOM 698 O O . TRP A 1 85 ? 5.453 -5.852 -18.646 1.00 96.56 85 TRP A O 1
ATOM 708 N N . ASP A 1 86 ? 5.567 -3.667 -18.116 1.00 94.19 86 ASP A N 1
ATOM 709 C CA . ASP A 1 86 ? 5.158 -3.155 -19.415 1.00 94.19 86 ASP A CA 1
ATOM 710 C C . ASP A 1 86 ? 6.079 -1.996 -19.855 1.00 94.19 86 ASP A C 1
ATOM 712 O O . ASP A 1 86 ? 6.845 -1.461 -19.045 1.00 94.19 86 ASP A O 1
ATOM 716 N N . PRO A 1 87 ? 6.038 -1.587 -21.135 1.00 94.00 87 PRO A N 1
ATOM 717 C CA . PRO A 1 87 ? 6.884 -0.505 -21.631 1.00 94.00 87 PRO A CA 1
ATOM 718 C C . PRO A 1 87 ? 6.686 0.844 -20.923 1.00 94.00 87 PRO A C 1
ATOM 720 O O . PRO A 1 87 ? 7.626 1.634 -20.887 1.00 94.00 87 PRO A O 1
ATOM 723 N N . SER A 1 88 ? 5.509 1.109 -20.340 1.00 92.56 88 SER A N 1
ATOM 724 C CA . SER A 1 88 ? 5.236 2.374 -19.643 1.00 92.56 88 SER A CA 1
ATOM 725 C C . SER A 1 88 ? 6.080 2.540 -18.374 1.00 92.56 88 SER A C 1
ATOM 727 O O . SER A 1 88 ? 6.375 3.661 -17.956 1.00 92.56 88 SER A O 1
ATOM 729 N N . LEU A 1 89 ? 6.537 1.429 -17.783 1.00 94.19 89 LEU A N 1
ATOM 730 C CA . LEU A 1 89 ? 7.345 1.462 -16.568 1.00 94.19 89 LEU A CA 1
ATOM 731 C C . LEU A 1 89 ? 8.749 2.018 -16.783 1.00 94.19 89 LEU A C 1
ATOM 733 O O . LEU A 1 89 ? 9.322 2.550 -15.839 1.00 94.19 89 LEU A O 1
ATOM 737 N N . THR A 1 90 ? 9.315 1.920 -17.989 1.00 92.12 90 THR A N 1
ATOM 738 C CA . THR A 1 90 ? 10.644 2.489 -18.263 1.00 92.12 90 THR A CA 1
ATOM 739 C C . THR A 1 90 ? 10.641 4.002 -18.053 1.00 92.12 90 THR A C 1
ATOM 741 O O . THR A 1 90 ? 11.483 4.521 -17.323 1.00 92.12 90 THR A O 1
ATOM 744 N N . ASP A 1 91 ? 9.644 4.699 -18.600 1.00 92.25 91 ASP A N 1
ATOM 745 C CA . ASP A 1 91 ? 9.499 6.143 -18.400 1.00 92.25 91 ASP A CA 1
ATOM 746 C C . ASP A 1 91 ? 9.200 6.486 -16.938 1.00 92.25 91 ASP A C 1
ATOM 748 O O . ASP A 1 91 ? 9.658 7.511 -16.432 1.00 92.25 91 ASP A O 1
ATOM 752 N N . PHE A 1 92 ? 8.459 5.624 -16.241 1.00 93.25 92 PHE A N 1
ATOM 753 C CA . PHE A 1 92 ? 8.155 5.800 -14.826 1.00 93.25 92 PHE A CA 1
ATOM 754 C C . PHE A 1 92 ? 9.408 5.705 -13.939 1.00 93.25 92 PHE A C 1
ATOM 756 O O . PHE A 1 92 ? 9.617 6.580 -13.095 1.00 93.25 92 PHE A O 1
ATOM 763 N N . PHE A 1 93 ? 10.274 4.704 -14.146 1.00 92.44 93 PHE A N 1
ATOM 764 C CA . PHE A 1 93 ? 11.537 4.581 -13.406 1.00 92.44 93 PHE A CA 1
ATOM 765 C C . PHE A 1 93 ? 12.415 5.824 -13.591 1.00 92.44 93 PHE A C 1
ATOM 767 O O . PHE A 1 93 ? 12.793 6.452 -12.603 1.00 92.44 93 PHE A O 1
ATOM 774 N N . HIS A 1 94 ? 12.631 6.244 -14.839 1.00 90.94 94 HIS A N 1
ATOM 775 C CA . HIS A 1 94 ? 13.531 7.354 -15.150 1.00 90.94 94 HIS A CA 1
ATOM 776 C C . HIS A 1 94 ? 12.986 8.719 -14.726 1.00 90.94 94 HIS A C 1
ATOM 778 O O . HIS A 1 94 ? 13.698 9.511 -14.111 1.00 90.94 94 HIS A O 1
ATOM 784 N N . ASN A 1 95 ? 11.721 9.008 -15.038 1.00 91.44 95 ASN A N 1
ATOM 785 C CA . ASN A 1 95 ? 11.180 10.361 -14.895 1.00 91.44 95 ASN A CA 1
ATOM 786 C C . ASN A 1 95 ? 10.426 10.581 -13.579 1.00 91.44 95 ASN A C 1
ATOM 788 O O . ASN A 1 95 ? 10.277 11.726 -13.159 1.00 91.44 95 ASN A O 1
ATOM 792 N N . THR A 1 96 ? 9.929 9.514 -12.941 1.00 89.50 96 THR A N 1
ATOM 793 C CA . THR A 1 96 ? 9.187 9.616 -11.672 1.00 89.50 96 THR A CA 1
ATOM 794 C C . THR A 1 96 ? 10.037 9.175 -10.488 1.00 89.50 96 THR A C 1
ATOM 796 O O . THR A 1 96 ? 10.115 9.898 -9.501 1.00 89.50 96 THR A O 1
ATOM 799 N N . LEU A 1 97 ? 10.694 8.014 -10.573 1.00 89.25 97 LEU A N 1
ATOM 800 C CA . LEU A 1 97 ? 11.516 7.498 -9.470 1.00 89.25 97 LEU A CA 1
ATOM 801 C C . LEU A 1 97 ? 12.970 7.997 -9.499 1.00 89.25 97 LEU A C 1
ATOM 803 O O . LEU A 1 97 ? 13.672 7.853 -8.500 1.0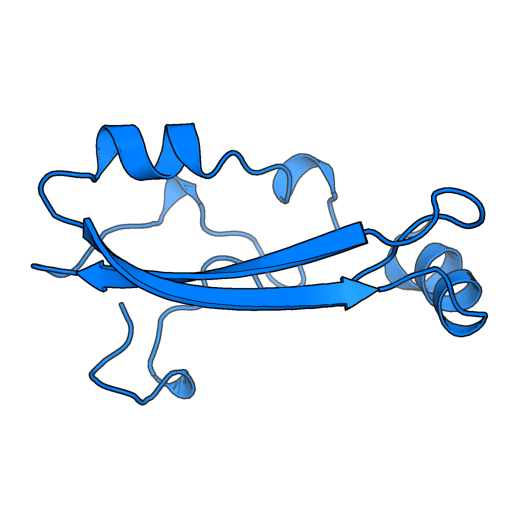0 89.25 97 LEU A O 1
ATOM 807 N N . GLY A 1 98 ? 13.418 8.587 -10.612 1.00 82.50 98 GLY A N 1
ATOM 808 C CA . GLY A 1 98 ? 14.797 9.048 -10.786 1.00 82.50 98 GLY A CA 1
ATOM 809 C C . GLY A 1 98 ? 15.823 7.909 -10.813 1.00 82.50 98 GLY A C 1
ATOM 810 O O . GLY A 1 98 ? 16.960 8.120 -10.391 1.00 82.50 98 GLY A O 1
ATOM 811 N N . GLN A 1 99 ? 15.411 6.713 -11.253 1.00 66.31 99 GLN A N 1
ATOM 812 C CA . GLN A 1 99 ? 16.241 5.503 -11.353 1.00 66.31 99 GLN A CA 1
ATOM 813 C C . GLN A 1 99 ? 16.569 5.130 -12.794 1.00 66.31 99 GLN A C 1
ATOM 815 O O . GLN A 1 99 ? 15.756 5.441 -13.690 1.00 66.31 99 GLN A O 1
#